Protein AF-A0A2M8CHR4-F1 (afdb_monomer)

Radius of gyration: 18.74 Å; Cα contacts (8 Å, |Δi|>4): 69; chains: 1; bounding box: 46×32×59 Å

Sequence (107 aa):
RMWIICYGNGILFYDCVIMILTFVVNFKNMKKEDIENRVLEILKKVLGLINETSKHLNKQDIETWDSLKHIMIIAEIEMEFDIQFEPEEIVEMDSSGEIVRVITKKQ

Secondary structure (DSSP, 8-state):
--------S---SHHHHHHHHTTS---S---HHHHHHHHHHHHHHHHT-TT---S--BTTT-TT--HHHHHHHHHHHHHHHT----HHHHHT--BHHHHHHHHHHH-

Mean predicted aligned error: 11.33 Å

Nearest PDB structures (foldseek):
  4ihh-assembly2_K  TM=8.771E-01  e=2.798E-02  Escherichia coli str. 'clone D i14'
  8j9j-assembly1_AB  TM=8.596E-01  e=5.615E-02  Euglena gracilis
  2cgq-assembly1_A  TM=8.782E-01  e=1.003E-01  Mycobacterium tuberculosis H37Rv
  6yxx-assembly1_ER  TM=7.900E-01  e=6.307E-02  Trypanosoma brucei brucei
  8j9j-assembly1_AC  TM=7.134E-01  e=3.964E-02  Euglena gracilis

pLDDT: mean 77.46, std 20.47, range [30.41, 94.38]

Solvent-accessible surface area (backbone atoms only — not comparable to full-atom values): 6869 Å² total; per-residue (Å²): 135,86,87,83,87,81,92,74,88,76,98,74,55,67,62,61,53,47,57,58,58,66,67,66,66,82,88,78,87,79,53,70,71,57,48,48,52,53,53,51,52,50,49,30,64,76,54,65,42,86,86,67,79,73,90,69,51,43,42,89,81,34,87,67,52,44,74,67,48,49,54,51,50,50,53,53,46,27,66,71,70,76,50,86,79,54,75,73,58,58,73,62,48,52,30,52,65,44,44,42,54,54,52,65,72,75,110

Foldseek 3Di:
DDDDDDPDDDPPDVVVVVVVVVLLPDDDDDDLVVLLVVLVVLLCVLLVVPPDPDSKDFQVVRPSNDPVSLVSSQVVCCVNNVHDDDPVLSVQPRMSVSVSVVSVVGD

Structure (mmCIF, N/CA/C/O backbone):
data_AF-A0A2M8CHR4-F1
#
_entry.id   AF-A0A2M8CHR4-F1
#
loop_
_atom_site.group_PDB
_atom_site.id
_atom_site.type_symbol
_atom_site.label_atom_id
_atom_site.label_alt_id
_atom_site.label_comp_id
_atom_site.label_asym_id
_atom_site.label_entity_id
_atom_site.label_seq_id
_atom_site.pdbx_PDB_ins_code
_atom_site.Cartn_x
_atom_site.Cartn_y
_atom_site.Cartn_z
_atom_site.occupancy
_atom_site.B_iso_or_equiv
_atom_site.auth_seq_id
_atom_site.auth_comp_id
_atom_site.auth_asym_id
_atom_site.auth_atom_id
_atom_site.pdbx_PDB_model_num
ATOM 1 N N . ARG A 1 1 ? 22.129 -18.383 45.145 1.00 40.34 1 ARG A N 1
ATOM 2 C CA . ARG A 1 1 ? 23.344 -19.074 44.642 1.00 40.34 1 ARG A CA 1
ATOM 3 C C . ARG A 1 1 ? 23.656 -18.463 43.274 1.00 40.34 1 ARG A C 1
ATOM 5 O O . ARG A 1 1 ? 22.981 -18.815 42.326 1.00 40.34 1 ARG A O 1
ATOM 12 N N . MET A 1 2 ? 24.311 -17.296 43.222 1.00 30.41 2 MET A N 1
ATOM 13 C CA . MET A 1 2 ? 25.784 -17.118 43.181 1.00 30.41 2 MET A CA 1
ATOM 14 C C . MET A 1 2 ? 26.343 -17.699 41.861 1.00 30.41 2 MET A C 1
ATOM 16 O O . MET A 1 2 ? 26.451 -18.914 41.771 1.00 30.41 2 MET A O 1
ATOM 20 N N . TRP A 1 3 ? 26.287 -16.930 40.761 1.00 35.09 3 TRP A N 1
ATOM 21 C CA . TRP A 1 3 ? 27.362 -16.111 40.134 1.00 35.09 3 TRP A CA 1
ATOM 22 C C . TRP A 1 3 ? 28.413 -16.935 39.360 1.00 35.09 3 TRP A C 1
ATOM 24 O O . TRP A 1 3 ? 29.085 -17.756 39.968 1.00 35.09 3 TRP A O 1
ATOM 34 N N . ILE A 1 4 ? 28.590 -16.658 38.055 1.00 35.91 4 ILE A N 1
ATOM 35 C CA . ILE A 1 4 ? 29.821 -16.086 37.453 1.00 35.91 4 ILE A CA 1
ATOM 36 C C . ILE A 1 4 ? 29.598 -15.762 35.951 1.00 35.91 4 ILE A C 1
ATOM 38 O O . ILE A 1 4 ? 29.458 -16.635 35.104 1.00 35.91 4 ILE A O 1
ATOM 42 N N . ILE A 1 5 ? 29.477 -14.455 35.702 1.00 45.59 5 ILE A N 1
ATOM 43 C CA . ILE A 1 5 ? 30.071 -13.583 34.667 1.00 45.59 5 ILE A CA 1
ATOM 44 C C . ILE A 1 5 ? 30.849 -14.241 33.510 1.00 45.59 5 ILE A C 1
ATOM 46 O O . ILE A 1 5 ? 31.795 -14.971 33.764 1.00 45.59 5 ILE A O 1
ATOM 50 N N . CYS A 1 6 ? 30.592 -13.779 32.279 1.00 32.78 6 CYS A N 1
ATOM 51 C CA . CYS A 1 6 ? 31.646 -13.371 31.335 1.00 32.78 6 CYS A CA 1
ATOM 52 C C . CYS A 1 6 ? 31.111 -12.285 30.381 1.00 32.78 6 CYS A C 1
ATOM 54 O O . CYS A 1 6 ? 30.463 -12.574 29.380 1.00 32.78 6 CYS A O 1
ATOM 56 N N . TYR A 1 7 ? 31.411 -11.020 30.694 1.00 45.78 7 TYR A N 1
ATOM 57 C CA . TYR A 1 7 ? 31.546 -9.978 29.677 1.00 45.78 7 TYR A CA 1
ATOM 58 C C . TYR A 1 7 ? 32.779 -10.332 28.841 1.00 45.78 7 TYR A C 1
ATOM 60 O O . TYR A 1 7 ? 33.888 -10.389 29.368 1.00 45.78 7 TYR A O 1
ATOM 68 N N . GLY A 1 8 ? 32.578 -10.589 27.554 1.00 40.34 8 GLY A N 1
ATOM 69 C CA . GLY A 1 8 ? 33.650 -10.908 26.622 1.00 40.34 8 GLY A CA 1
ATOM 70 C C . GLY A 1 8 ? 33.206 -10.599 25.203 1.00 40.34 8 GLY A C 1
ATOM 71 O O . GLY A 1 8 ? 32.730 -11.486 24.515 1.00 40.34 8 GLY A O 1
ATOM 72 N N . ASN A 1 9 ? 33.362 -9.334 24.804 1.00 46.81 9 ASN A N 1
ATOM 73 C CA . ASN A 1 9 ? 33.309 -8.839 23.424 1.00 46.81 9 ASN A CA 1
ATOM 74 C C . ASN A 1 9 ? 32.050 -9.199 22.612 1.00 46.81 9 ASN A C 1
ATOM 76 O O . ASN A 1 9 ? 32.009 -10.201 21.908 1.00 46.81 9 ASN A O 1
ATOM 80 N N . GLY A 1 10 ? 31.055 -8.308 22.634 1.00 44.91 10 GLY A N 1
ATOM 81 C CA . GLY A 1 10 ? 29.944 -8.357 21.683 1.00 44.91 10 GLY A CA 1
ATOM 82 C C . GLY A 1 10 ? 28.729 -7.566 22.146 1.00 44.91 10 GLY A C 1
ATOM 83 O O . GLY A 1 10 ? 27.752 -8.146 22.609 1.00 44.91 10 GLY A O 1
ATOM 84 N N . ILE A 1 11 ? 28.773 -6.240 22.018 1.00 50.47 11 ILE A N 1
ATOM 85 C CA . ILE A 1 11 ? 27.557 -5.415 21.957 1.00 50.47 11 ILE A CA 1
ATOM 86 C C . ILE A 1 11 ? 26.824 -5.836 20.681 1.00 50.47 11 ILE A C 1
ATOM 88 O O . ILE A 1 11 ? 27.133 -5.268 19.653 1.00 50.47 11 ILE A O 1
ATOM 92 N N . LEU A 1 12 ? 25.974 -6.872 20.690 1.00 44.47 12 LEU A N 1
ATOM 93 C CA . LEU A 1 12 ? 25.126 -7.240 19.537 1.00 44.47 12 LEU A CA 1
ATOM 94 C C . LEU A 1 12 ? 23.959 -8.169 19.937 1.00 44.47 12 LEU A C 1
ATOM 96 O O . LEU A 1 12 ? 23.768 -9.212 19.325 1.00 44.47 12 LEU A O 1
ATOM 100 N N . PHE A 1 13 ? 23.158 -7.843 20.954 1.00 43.91 13 PHE A N 1
ATOM 101 C CA . PHE A 1 13 ? 21.861 -8.539 21.097 1.00 43.91 13 PHE A CA 1
ATOM 102 C C . PHE A 1 13 ? 20.726 -7.640 21.569 1.00 43.91 13 PHE A C 1
ATOM 104 O O . PHE A 1 13 ? 19.612 -7.769 21.068 1.00 43.91 13 PHE A O 1
ATOM 111 N N . TYR A 1 14 ? 21.002 -6.668 22.440 1.00 44.19 14 TYR A N 1
ATOM 112 C CA . TYR A 1 14 ? 19.986 -5.679 22.800 1.00 44.19 14 TYR A CA 1
ATOM 113 C C . TYR A 1 14 ? 19.673 -4.723 21.648 1.00 44.19 14 TYR A C 1
ATOM 115 O O . TYR A 1 14 ? 18.515 -4.365 21.506 1.00 44.19 14 TYR A O 1
ATOM 123 N N . ASP A 1 15 ? 20.620 -4.420 20.755 1.00 48.53 15 ASP A N 1
ATOM 124 C CA . ASP A 1 15 ? 20.321 -3.603 19.569 1.00 48.53 15 ASP A CA 1
ATOM 125 C C . ASP A 1 15 ? 19.406 -4.326 18.575 1.00 48.53 15 ASP A C 1
ATOM 127 O O . ASP A 1 15 ? 18.514 -3.710 18.007 1.00 48.53 15 ASP A O 1
ATOM 131 N N . CYS A 1 16 ? 19.553 -5.644 18.402 1.00 39.47 16 CYS A N 1
ATOM 132 C CA . CYS A 1 16 ? 18.719 -6.399 17.461 1.00 39.47 16 CYS A CA 1
ATOM 133 C C . CYS A 1 16 ? 17.287 -6.576 17.998 1.00 39.47 16 CYS A C 1
ATOM 135 O O . CYS A 1 16 ? 16.313 -6.450 17.260 1.00 39.47 16 CYS A O 1
ATOM 137 N N . VAL A 1 17 ? 17.150 -6.790 19.312 1.00 46.78 17 VAL A N 1
ATOM 138 C CA . VAL A 1 17 ? 15.846 -6.896 19.983 1.00 46.78 17 VAL A CA 1
ATOM 139 C C . VAL A 1 17 ? 15.169 -5.522 20.101 1.00 46.78 17 VAL A C 1
ATOM 141 O O . VAL A 1 17 ? 13.972 -5.428 19.854 1.00 46.78 17 VAL A O 1
ATOM 144 N N . ILE A 1 18 ? 15.914 -4.443 20.376 1.00 48.81 18 ILE A N 1
ATOM 145 C CA . ILE A 1 18 ? 15.404 -3.059 20.359 1.00 48.81 18 ILE A CA 1
ATOM 146 C C . ILE A 1 18 ? 15.031 -2.619 18.932 1.00 48.81 18 ILE A C 1
ATOM 148 O O . ILE A 1 18 ? 14.030 -1.927 18.766 1.00 48.81 18 ILE A O 1
ATOM 152 N N . MET A 1 19 ? 15.742 -3.063 17.890 1.00 44.34 19 MET A N 1
ATOM 153 C CA . MET A 1 19 ? 15.395 -2.770 16.491 1.00 44.34 19 MET A CA 1
ATOM 154 C C . MET A 1 19 ? 14.067 -3.419 16.072 1.00 44.34 19 MET A C 1
ATOM 156 O O . MET A 1 19 ? 13.295 -2.809 15.339 1.00 44.34 19 MET A O 1
ATOM 160 N N . ILE A 1 20 ? 13.761 -4.612 16.592 1.00 47.16 20 ILE A N 1
ATOM 161 C CA . ILE A 1 20 ? 12.468 -5.282 16.374 1.00 47.16 20 ILE A CA 1
ATOM 162 C C . ILE A 1 20 ? 11.369 -4.665 17.259 1.00 47.16 20 ILE A C 1
ATOM 164 O O . ILE A 1 20 ? 10.240 -4.505 16.811 1.00 47.16 20 ILE A O 1
ATOM 168 N N . LEU A 1 21 ? 11.680 -4.262 18.496 1.00 43.12 21 LEU A N 1
ATOM 169 C CA . LEU A 1 21 ? 10.694 -3.679 19.420 1.00 43.12 21 LEU A CA 1
ATOM 170 C C . LEU A 1 21 ? 10.330 -2.222 19.111 1.00 43.12 21 LEU A C 1
ATOM 172 O O . LEU A 1 21 ? 9.202 -1.821 19.378 1.00 43.12 21 LEU A O 1
ATOM 176 N N . THR A 1 22 ? 11.229 -1.440 18.509 1.00 44.22 22 THR A N 1
ATOM 177 C CA . THR A 1 22 ? 10.903 -0.076 18.043 1.00 44.22 22 THR A CA 1
ATOM 178 C C . THR A 1 22 ? 10.016 -0.106 16.790 1.00 44.22 22 THR A C 1
ATOM 180 O O . THR A 1 22 ? 9.323 0.864 16.514 1.00 44.22 22 THR A O 1
ATOM 183 N N . PHE A 1 23 ? 10.001 -1.224 16.052 1.00 44.25 23 PHE A N 1
ATOM 184 C CA . PHE A 1 23 ? 9.179 -1.419 14.853 1.00 44.25 23 PHE A CA 1
ATOM 185 C C . PHE A 1 23 ? 7.683 -1.605 15.170 1.00 44.25 23 PHE A C 1
ATOM 187 O O . PHE A 1 23 ? 6.840 -1.340 14.324 1.00 44.25 23 PHE A O 1
ATOM 194 N N . VAL A 1 24 ? 7.327 -1.986 16.402 1.00 47.16 24 VAL A N 1
ATOM 195 C CA . VAL A 1 24 ? 5.928 -2.150 16.847 1.00 47.16 24 VAL A CA 1
ATOM 196 C C . VAL A 1 24 ? 5.404 -0.829 17.430 1.00 47.16 24 VAL A C 1
ATOM 198 O O . VAL A 1 24 ? 5.040 -0.739 18.606 1.00 47.16 24 VAL A O 1
ATOM 201 N N . VAL A 1 25 ? 5.434 0.244 16.634 1.00 49.81 25 VAL A N 1
ATOM 202 C CA . VAL A 1 25 ? 4.949 1.568 17.056 1.00 49.81 25 VAL A CA 1
ATOM 203 C C . VA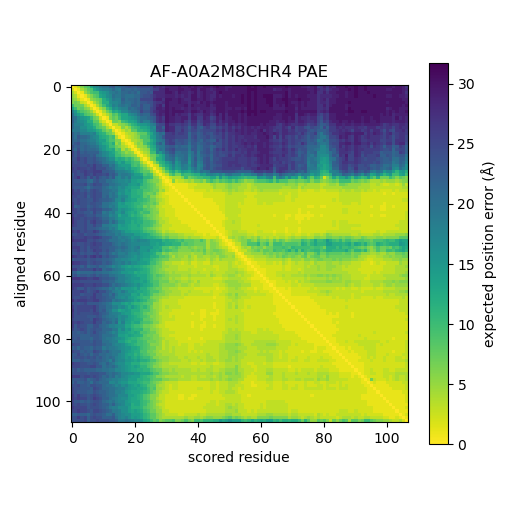L A 1 25 ? 3.438 1.508 17.284 1.00 49.81 25 VAL A C 1
ATOM 205 O O . VAL A 1 25 ? 2.664 1.543 16.353 1.00 49.81 25 VAL A O 1
ATOM 208 N N . ASN A 1 26 ? 3.032 1.418 18.546 1.00 50.12 26 ASN A N 1
ATOM 209 C CA . ASN A 1 26 ? 1.708 1.679 19.129 1.00 50.12 26 ASN A CA 1
ATOM 210 C C . ASN A 1 26 ? 0.664 2.374 18.202 1.00 50.12 26 ASN A C 1
ATOM 212 O O . ASN A 1 26 ? 0.570 3.603 18.165 1.00 50.12 26 ASN A O 1
ATOM 216 N N . PHE A 1 27 ? -0.159 1.592 17.490 1.00 53.69 27 PHE A N 1
ATOM 217 C CA . PHE A 1 27 ? -1.228 2.095 16.617 1.00 53.69 27 PHE A CA 1
ATOM 218 C C . PHE A 1 27 ? -2.538 2.281 17.391 1.00 53.69 27 PHE A C 1
ATOM 220 O O . PHE A 1 27 ? -3.303 1.342 17.597 1.00 53.69 27 PHE A O 1
ATOM 227 N N . LYS A 1 28 ? -2.843 3.518 17.789 1.00 59.03 28 LYS A N 1
ATOM 228 C CA . LYS A 1 28 ? -4.236 3.983 17.880 1.00 59.03 28 LYS A CA 1
ATOM 229 C C . LYS A 1 28 ? -4.290 5.503 17.716 1.00 59.03 28 LYS A C 1
ATOM 231 O O . LYS A 1 28 ? -3.736 6.229 18.536 1.00 59.03 28 LYS A O 1
ATOM 236 N N . ASN A 1 29 ? -4.989 5.947 16.666 1.00 59.69 29 ASN A N 1
ATOM 237 C CA . ASN A 1 29 ? -5.210 7.333 16.219 1.00 59.69 29 ASN A CA 1
ATOM 238 C C . ASN A 1 29 ? -3.976 8.071 15.669 1.00 59.69 29 ASN A C 1
ATOM 240 O O . ASN A 1 29 ? -3.478 9.015 16.285 1.00 59.69 29 ASN A O 1
ATOM 244 N N . MET A 1 30 ? -3.526 7.696 14.469 1.00 70.00 30 MET A N 1
ATOM 245 C CA . MET A 1 30 ? -2.579 8.515 13.702 1.00 70.00 30 MET A CA 1
ATOM 246 C C . MET A 1 30 ? -3.288 9.630 12.938 1.00 70.00 30 MET A C 1
ATOM 248 O O . MET A 1 30 ? -4.451 9.509 12.551 1.00 70.00 30 MET A O 1
ATOM 252 N N . LYS A 1 31 ? -2.578 10.731 12.681 1.00 82.69 31 LYS A N 1
ATOM 253 C CA . LYS A 1 31 ? -3.085 11.782 11.797 1.00 82.69 31 LYS A CA 1
ATOM 254 C C . LYS A 1 31 ? -2.922 11.340 10.346 1.00 82.69 31 LYS A C 1
ATOM 256 O O . LYS A 1 31 ? -2.006 10.596 10.010 1.00 82.69 31 LYS A O 1
ATOM 261 N N . LYS A 1 32 ? -3.773 11.864 9.462 1.00 86.31 32 LYS A N 1
ATOM 262 C CA . LYS A 1 32 ? -3.719 11.573 8.021 1.00 86.31 32 LYS A CA 1
ATOM 263 C C . LYS A 1 32 ? -2.327 11.807 7.415 1.00 86.31 32 LYS A C 1
ATOM 265 O O . LYS A 1 32 ? -1.874 11.003 6.614 1.00 86.31 32 LYS A O 1
ATOM 270 N N . GLU A 1 33 ? -1.645 12.872 7.831 1.00 87.56 33 GLU A N 1
ATOM 271 C CA . GLU A 1 33 ? -0.285 13.191 7.373 1.00 87.56 33 GLU A CA 1
ATOM 272 C C . GLU A 1 33 ? 0.734 12.106 7.763 1.00 87.56 33 GLU A C 1
ATOM 274 O O . GLU A 1 33 ? 1.615 11.770 6.975 1.00 87.56 33 GLU A O 1
ATOM 279 N N . ASP A 1 34 ? 0.577 11.490 8.939 1.00 88.69 34 ASP A N 1
ATOM 280 C CA . ASP A 1 34 ? 1.431 10.384 9.376 1.00 88.69 34 ASP A CA 1
ATOM 281 C C . ASP A 1 34 ? 1.174 9.132 8.521 1.00 88.69 34 ASP A C 1
ATOM 283 O O . ASP A 1 34 ? 2.121 8.491 8.069 1.00 88.69 34 ASP A O 1
ATOM 287 N N . ILE A 1 35 ? -0.099 8.829 8.223 1.00 90.25 35 ILE A N 1
ATOM 288 C CA . ILE A 1 35 ? -0.488 7.721 7.330 1.00 90.25 35 ILE A CA 1
ATOM 289 C C . ILE A 1 35 ? 0.128 7.916 5.940 1.00 90.25 35 ILE A C 1
ATOM 291 O O . ILE A 1 35 ? 0.725 6.988 5.399 1.00 90.25 35 ILE A O 1
ATOM 295 N N . GLU A 1 36 ? 0.019 9.121 5.374 1.00 91.62 36 GLU A N 1
ATOM 296 C CA . GLU A 1 36 ? 0.596 9.458 4.066 1.00 91.62 36 GLU A CA 1
ATOM 297 C C . GLU A 1 36 ? 2.107 9.209 4.038 1.00 91.62 36 GLU A C 1
ATOM 299 O O . GLU A 1 36 ? 2.609 8.549 3.126 1.00 91.62 36 GLU A O 1
ATOM 304 N N . ASN A 1 37 ? 2.829 9.672 5.061 1.00 90.69 37 ASN A N 1
ATOM 305 C CA . ASN A 1 37 ? 4.272 9.477 5.151 1.00 90.69 37 ASN A CA 1
ATOM 306 C C . ASN A 1 37 ? 4.644 7.990 5.242 1.00 90.69 37 ASN A C 1
ATOM 308 O O . ASN A 1 37 ? 5.513 7.537 4.496 1.00 90.69 37 ASN A O 1
ATOM 312 N N . ARG A 1 38 ? 3.956 7.210 6.087 1.00 90.00 38 ARG A N 1
ATOM 313 C CA . ARG A 1 38 ? 4.219 5.767 6.237 1.00 90.00 38 ARG A CA 1
ATOM 314 C C . ARG A 1 38 ? 3.915 4.985 4.960 1.00 90.00 38 ARG A C 1
ATOM 316 O O . ARG A 1 38 ? 4.727 4.165 4.538 1.00 90.00 38 ARG A O 1
ATOM 323 N N . VAL A 1 39 ? 2.799 5.281 4.292 1.00 92.50 39 VAL A N 1
ATOM 324 C CA . VAL A 1 39 ? 2.451 4.662 3.001 1.00 92.50 39 VAL A CA 1
ATOM 325 C C . VAL A 1 39 ? 3.519 4.963 1.949 1.00 92.50 39 VAL A C 1
ATOM 327 O O . VAL A 1 39 ? 3.947 4.060 1.228 1.00 92.50 39 VAL A O 1
ATOM 330 N N . LEU A 1 40 ? 3.996 6.208 1.874 1.00 92.31 40 LEU A N 1
ATOM 331 C CA . LEU A 1 40 ? 5.062 6.583 0.945 1.00 92.31 40 LEU A CA 1
ATOM 332 C C . LEU A 1 40 ? 6.381 5.866 1.249 1.00 92.31 40 LEU A C 1
ATOM 334 O O . LEU A 1 40 ? 7.065 5.448 0.316 1.00 92.31 40 LEU A O 1
ATOM 338 N N . GLU A 1 41 ? 6.741 5.695 2.519 1.00 90.88 41 GLU A N 1
ATOM 339 C CA . GLU A 1 41 ? 7.930 4.930 2.908 1.00 90.88 41 GLU A CA 1
ATOM 340 C C . GLU A 1 41 ? 7.835 3.463 2.471 1.00 90.88 41 GLU A C 1
ATOM 342 O O . GLU A 1 41 ? 8.780 2.944 1.868 1.00 90.88 41 GLU A O 1
ATOM 347 N N . ILE A 1 42 ? 6.689 2.812 2.701 1.00 91.75 42 ILE A N 1
ATOM 348 C CA . ILE A 1 42 ? 6.446 1.425 2.276 1.00 91.75 42 ILE A CA 1
ATOM 349 C C . ILE A 1 42 ? 6.530 1.313 0.751 1.00 91.75 42 ILE A C 1
ATOM 351 O O . ILE A 1 42 ? 7.260 0.463 0.237 1.00 91.75 42 ILE A O 1
ATOM 355 N N . LEU A 1 43 ? 5.853 2.203 0.019 1.00 92.06 43 LEU A N 1
ATOM 356 C CA . LEU A 1 43 ? 5.888 2.226 -1.444 1.00 92.06 43 LEU A CA 1
ATOM 357 C C . LEU A 1 43 ? 7.319 2.375 -1.963 1.00 92.06 43 LEU A C 1
ATOM 359 O O . LEU A 1 43 ? 7.757 1.578 -2.789 1.00 92.06 43 LEU A O 1
ATOM 363 N N . LYS A 1 44 ? 8.088 3.341 -1.448 1.00 91.31 44 LYS A N 1
ATOM 364 C CA . LYS A 1 44 ? 9.479 3.559 -1.877 1.00 91.31 44 LYS A CA 1
ATOM 365 C C . LYS A 1 44 ? 10.370 2.361 -1.571 1.00 91.31 44 LYS A C 1
ATOM 367 O O . LYS A 1 44 ? 11.178 1.982 -2.418 1.00 91.31 44 LYS A O 1
ATOM 372 N N . LYS A 1 45 ? 10.204 1.740 -0.400 1.00 89.75 45 LYS A N 1
ATOM 373 C CA . LYS A 1 45 ? 10.941 0.534 0.001 1.00 89.75 45 LYS A CA 1
ATOM 374 C C . LYS A 1 45 ? 10.645 -0.635 -0.939 1.00 89.75 45 LYS A C 1
ATOM 376 O O . LYS A 1 45 ? 11.574 -1.265 -1.437 1.00 89.75 45 LYS A O 1
ATOM 381 N N . VAL A 1 46 ? 9.369 -0.921 -1.196 1.00 91.81 46 VAL A N 1
ATOM 382 C CA . VAL A 1 46 ? 8.958 -2.078 -2.005 1.00 91.81 46 VAL A CA 1
ATOM 383 C C . VAL A 1 46 ? 9.285 -1.868 -3.485 1.00 91.81 46 VAL A C 1
ATOM 385 O O . VAL A 1 46 ? 9.776 -2.794 -4.135 1.00 91.81 46 VAL A O 1
ATOM 388 N N . LEU A 1 47 ? 9.077 -0.657 -4.008 1.00 91.25 47 LEU A N 1
ATOM 389 C CA . LEU A 1 47 ? 9.306 -0.303 -5.414 1.00 91.25 47 LEU A CA 1
ATOM 390 C C . LEU A 1 47 ? 10.769 0.052 -5.732 1.00 91.25 47 LEU A C 1
ATOM 392 O O . LEU A 1 47 ? 11.115 0.192 -6.904 1.00 91.25 47 LEU A O 1
ATOM 396 N N . GLY A 1 48 ? 11.632 0.179 -4.716 1.00 88.62 48 GLY A N 1
ATOM 397 C CA . GLY A 1 48 ? 13.053 0.505 -4.878 1.00 88.62 48 GLY A CA 1
ATOM 398 C C . GLY A 1 48 ? 13.326 1.967 -5.254 1.00 88.62 48 GLY A C 1
ATOM 399 O O . GLY A 1 48 ? 14.362 2.272 -5.842 1.00 88.62 48 GLY A O 1
ATOM 400 N N . LEU A 1 49 ? 12.413 2.883 -4.926 1.00 87.06 49 LEU A N 1
ATOM 401 C CA . LEU A 1 49 ? 12.446 4.289 -5.344 1.00 87.06 49 LEU A CA 1
ATOM 402 C C . LEU A 1 49 ? 13.253 5.169 -4.372 1.00 87.06 49 LEU A C 1
ATOM 404 O O . LEU A 1 49 ? 12.729 6.101 -3.765 1.00 87.06 49 LEU A O 1
ATOM 408 N N . ILE A 1 50 ? 14.546 4.869 -4.222 1.00 75.31 50 ILE A N 1
ATOM 409 C CA . ILE A 1 50 ? 15.436 5.485 -3.214 1.00 75.31 50 ILE A CA 1
ATOM 410 C C . ILE A 1 50 ? 15.572 7.011 -3.391 1.00 75.31 50 ILE A C 1
ATOM 412 O O . ILE A 1 50 ? 15.688 7.735 -2.406 1.00 75.31 50 ILE A O 1
ATOM 416 N N . ASN A 1 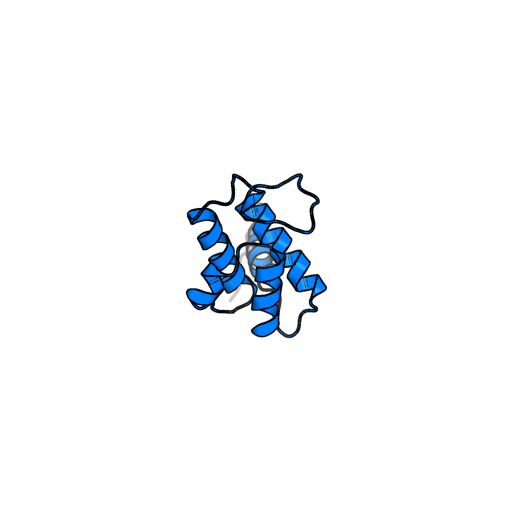51 ? 15.524 7.507 -4.632 1.00 76.00 51 ASN A N 1
ATOM 417 C CA . ASN A 1 51 ? 15.727 8.927 -4.958 1.00 76.00 51 ASN A CA 1
ATOM 418 C C . ASN A 1 51 ? 14.424 9.684 -5.266 1.00 76.00 51 ASN A C 1
ATOM 420 O O . ASN A 1 51 ? 14.471 10.857 -5.633 1.00 76.00 51 ASN A O 1
ATOM 424 N N . GLU A 1 52 ? 13.266 9.028 -5.156 1.00 79.69 52 GLU A N 1
ATOM 425 C CA . GLU A 1 52 ? 11.992 9.634 -5.534 1.00 79.69 52 GLU A CA 1
ATOM 426 C C . GLU A 1 52 ? 11.490 10.581 -4.439 1.00 79.69 52 GLU A C 1
ATOM 428 O O . GLU A 1 52 ? 11.391 10.220 -3.260 1.00 79.69 52 GLU A O 1
ATOM 433 N N . THR A 1 53 ? 11.145 11.807 -4.830 1.00 77.88 53 THR A N 1
ATOM 434 C CA . THR A 1 53 ? 10.654 12.851 -3.912 1.00 77.88 53 THR A CA 1
ATOM 435 C C . THR A 1 53 ? 9.168 13.133 -4.084 1.00 77.88 53 THR A C 1
ATOM 437 O O . THR A 1 53 ? 8.593 13.863 -3.274 1.00 77.88 53 THR A O 1
ATOM 440 N N . SER A 1 54 ? 8.527 12.516 -5.081 1.00 82.31 54 SER A N 1
ATOM 441 C CA . SER A 1 54 ? 7.093 12.644 -5.282 1.00 82.31 54 SER A CA 1
ATOM 442 C C . SER A 1 54 ? 6.304 12.187 -4.053 1.00 82.31 54 SER A C 1
ATOM 444 O O . SER A 1 54 ? 6.583 11.153 -3.437 1.00 82.31 54 SER A O 1
ATOM 446 N N . LYS A 1 55 ? 5.290 12.986 -3.711 1.00 83.62 55 LYS A N 1
ATOM 447 C CA . LYS A 1 55 ? 4.278 12.677 -2.688 1.00 83.62 55 LYS A CA 1
ATOM 448 C C . LYS A 1 55 ? 3.107 11.870 -3.251 1.00 83.62 55 LYS A C 1
ATOM 450 O O . LYS A 1 55 ? 2.280 11.363 -2.499 1.00 83.62 55 LYS A O 1
ATOM 455 N N . HIS A 1 56 ? 3.039 11.755 -4.573 1.00 87.56 56 HIS A N 1
ATOM 456 C CA . HIS A 1 56 ? 1.991 11.042 -5.283 1.00 87.56 56 HIS A CA 1
ATOM 457 C C . HIS A 1 56 ? 2.643 9.998 -6.179 1.00 87.56 56 HIS A C 1
ATOM 459 O O . HIS A 1 56 ? 3.426 10.331 -7.068 1.00 87.56 56 HIS A O 1
ATOM 465 N N . LEU A 1 57 ? 2.353 8.735 -5.898 1.00 90.12 57 LEU A N 1
ATOM 466 C CA . LEU A 1 57 ? 2.851 7.600 -6.660 1.00 90.12 57 LEU A CA 1
ATOM 467 C C . LEU A 1 57 ? 1.638 6.906 -7.262 1.00 90.12 57 LEU A C 1
ATOM 469 O O . LEU A 1 57 ? 0.763 6.475 -6.514 1.00 90.12 57 LEU A O 1
ATOM 473 N N . ASN A 1 58 ? 1.585 6.803 -8.587 1.00 91.88 58 ASN A N 1
ATOM 474 C CA . ASN A 1 58 ? 0.559 6.037 -9.286 1.00 91.88 58 ASN A CA 1
ATOM 475 C C . ASN A 1 58 ? 1.205 4.826 -9.945 1.00 91.88 58 ASN A C 1
ATOM 477 O O . ASN A 1 58 ? 2.292 4.918 -10.515 1.00 91.88 58 ASN A O 1
ATOM 481 N N . LYS A 1 59 ? 0.494 3.704 -9.936 1.00 91.00 59 LYS A N 1
ATOM 482 C CA . LYS A 1 59 ? 0.911 2.461 -10.585 1.00 91.00 59 LYS A CA 1
ATOM 483 C C . LYS A 1 59 ? 1.179 2.639 -12.079 1.00 91.00 59 LYS A C 1
ATOM 485 O O . LYS A 1 59 ? 2.069 1.998 -12.617 1.00 91.00 59 LYS A O 1
ATOM 490 N N . GLN A 1 60 ? 0.434 3.525 -12.740 1.00 90.50 60 GLN A N 1
ATOM 491 C CA . GLN A 1 60 ? 0.599 3.801 -14.171 1.00 90.50 60 GLN A CA 1
ATOM 492 C C . GLN A 1 60 ? 1.916 4.521 -14.495 1.00 90.50 60 GLN A C 1
ATOM 494 O O . GLN A 1 60 ? 2.454 4.334 -15.583 1.00 90.50 60 GLN A O 1
ATOM 499 N N . ASP A 1 61 ? 2.442 5.305 -13.552 1.00 88.69 61 ASP A N 1
ATOM 500 C CA . ASP A 1 61 ? 3.648 6.117 -13.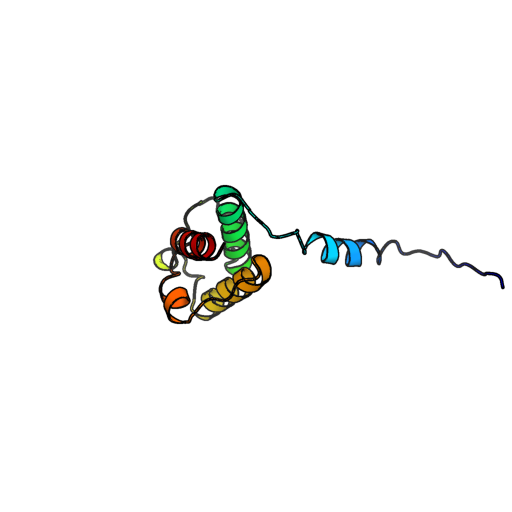745 1.00 88.69 61 ASP A CA 1
ATOM 501 C C . ASP A 1 61 ? 4.932 5.365 -13.346 1.00 88.69 61 ASP A C 1
ATOM 503 O O . ASP A 1 61 ? 6.038 5.828 -13.622 1.00 88.69 61 ASP A O 1
ATOM 507 N N . ILE A 1 62 ? 4.804 4.211 -12.677 1.00 89.69 62 ILE A N 1
ATOM 508 C CA . ILE A 1 62 ? 5.922 3.481 -12.070 1.00 89.69 62 ILE A CA 1
ATOM 509 C C . ILE A 1 62 ? 6.018 2.082 -12.669 1.00 89.69 62 ILE A C 1
ATOM 511 O O . ILE A 1 62 ? 5.280 1.172 -12.301 1.00 89.69 62 ILE A O 1
ATOM 515 N N . GLU A 1 63 ? 7.005 1.885 -13.541 1.00 88.88 63 GLU A N 1
ATOM 516 C CA . GLU A 1 63 ? 7.240 0.611 -14.231 1.00 88.88 63 GLU A CA 1
ATOM 517 C C . GLU A 1 63 ? 7.513 -0.557 -13.268 1.00 88.88 63 GLU A C 1
ATOM 519 O O . GLU A 1 63 ? 7.095 -1.686 -13.515 1.00 88.88 63 GLU A O 1
ATOM 524 N N . THR A 1 64 ? 8.171 -0.294 -12.135 1.00 89.56 64 THR A N 1
ATOM 525 C CA . THR A 1 64 ? 8.462 -1.326 -11.128 1.00 89.56 64 THR A CA 1
ATOM 526 C C . THR A 1 64 ? 7.231 -1.752 -10.327 1.00 89.56 64 THR A C 1
ATOM 528 O O . THR A 1 64 ? 7.310 -2.718 -9.567 1.00 89.56 64 THR A O 1
ATOM 531 N N . TRP A 1 65 ? 6.091 -1.069 -10.478 1.00 93.94 65 TRP A N 1
ATOM 532 C CA . TRP A 1 65 ? 4.850 -1.392 -9.782 1.00 93.94 65 TRP A CA 1
ATOM 533 C C . TRP A 1 65 ? 4.029 -2.440 -10.548 1.00 93.94 65 TRP A C 1
ATOM 535 O O . TRP A 1 65 ? 2.971 -2.170 -11.117 1.00 93.94 65 TRP A O 1
ATOM 545 N N . ASP A 1 66 ? 4.497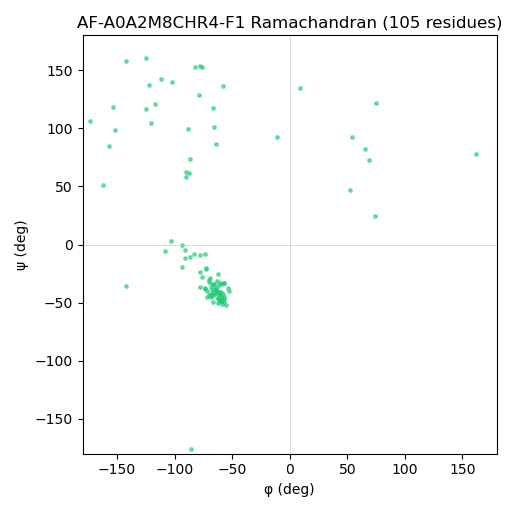 -3.686 -10.504 1.00 91.94 66 ASP A N 1
ATOM 546 C CA . ASP A 1 66 ? 3.791 -4.839 -11.068 1.00 91.94 66 ASP A CA 1
ATOM 547 C C . ASP A 1 66 ? 2.762 -5.463 -10.094 1.00 91.94 66 ASP A C 1
ATOM 549 O O . ASP A 1 66 ? 2.497 -4.961 -8.997 1.00 91.94 66 ASP A O 1
ATOM 553 N N . SER A 1 67 ? 2.141 -6.574 -10.505 1.00 92.31 67 SER A N 1
ATOM 554 C CA . SER A 1 67 ? 1.140 -7.282 -9.688 1.00 92.31 67 SER A CA 1
ATOM 555 C C . SER A 1 67 ? 1.729 -7.899 -8.416 1.00 92.31 67 SER A C 1
ATOM 557 O O . SER A 1 67 ? 1.059 -7.926 -7.387 1.00 92.31 67 SER A O 1
ATOM 559 N N . LEU A 1 68 ? 2.978 -8.373 -8.461 1.00 92.75 68 LEU A N 1
ATOM 560 C CA . LEU A 1 68 ? 3.642 -8.972 -7.305 1.00 92.75 68 LEU A CA 1
ATOM 561 C C . LEU A 1 68 ? 3.990 -7.895 -6.274 1.00 92.75 68 LEU A C 1
ATOM 563 O O . LEU A 1 68 ? 3.724 -8.060 -5.086 1.00 92.75 68 LEU A O 1
ATOM 567 N N . LYS A 1 69 ? 4.537 -6.769 -6.735 1.00 93.50 69 LYS A N 1
ATOM 568 C CA . LYS A 1 69 ? 4.852 -5.605 -5.907 1.00 93.50 69 LYS A CA 1
ATOM 569 C C . LYS A 1 69 ? 3.606 -4.988 -5.306 1.00 93.50 69 LYS A C 1
ATOM 571 O O . LYS A 1 69 ? 3.637 -4.620 -4.139 1.00 93.50 69 LYS A O 1
ATOM 576 N N . HIS A 1 70 ? 2.508 -4.942 -6.055 1.00 93.69 70 HIS A N 1
ATOM 577 C CA . HIS A 1 70 ? 1.225 -4.507 -5.524 1.00 93.69 70 HIS A CA 1
ATOM 578 C C . HIS A 1 70 ? 0.780 -5.380 -4.337 1.00 93.69 70 HIS A C 1
ATOM 580 O O . HIS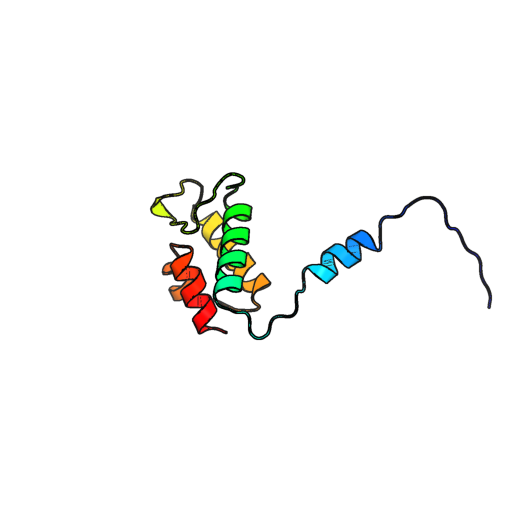 A 1 70 ? 0.526 -4.834 -3.273 1.00 93.69 70 HIS A O 1
ATOM 586 N N . ILE A 1 71 ? 0.816 -6.715 -4.451 1.00 94.00 71 ILE A N 1
ATOM 587 C CA . ILE A 1 71 ? 0.486 -7.620 -3.329 1.00 94.00 71 ILE A CA 1
ATOM 588 C C . ILE A 1 71 ? 1.440 -7.425 -2.139 1.00 94.00 71 ILE A C 1
ATOM 590 O O . ILE A 1 71 ? 0.997 -7.406 -0.994 1.00 94.00 71 ILE A O 1
ATOM 594 N N . MET A 1 72 ? 2.740 -7.240 -2.392 1.00 93.06 72 MET A N 1
ATOM 595 C CA . MET A 1 72 ? 3.717 -6.962 -1.330 1.00 93.06 72 MET A CA 1
ATOM 596 C C . MET A 1 72 ? 3.420 -5.648 -0.597 1.00 93.06 72 MET A C 1
ATOM 598 O O . MET A 1 72 ? 3.518 -5.608 0.622 1.00 93.06 72 MET A O 1
ATOM 602 N N . ILE A 1 73 ? 3.047 -4.586 -1.320 1.00 94.12 73 ILE A N 1
ATOM 603 C CA . ILE A 1 73 ? 2.658 -3.300 -0.721 1.00 94.12 73 ILE A CA 1
ATOM 604 C C . ILE A 1 73 ? 1.463 -3.497 0.210 1.00 94.12 73 ILE A C 1
ATOM 606 O O . ILE A 1 73 ? 1.506 -3.032 1.345 1.00 94.12 73 ILE A O 1
ATOM 610 N N . ILE A 1 74 ? 0.426 -4.200 -0.254 1.00 94.38 74 ILE A N 1
ATOM 611 C CA . ILE A 1 74 ? -0.771 -4.467 0.550 1.00 94.38 74 ILE A CA 1
ATOM 612 C C . ILE A 1 74 ? -0.406 -5.222 1.827 1.00 94.38 74 ILE A C 1
ATOM 614 O O . ILE A 1 74 ? -0.745 -4.753 2.908 1.00 94.38 74 ILE A O 1
ATOM 618 N N . ALA A 1 75 ? 0.343 -6.321 1.718 1.00 91.69 75 ALA A N 1
ATOM 619 C CA . ALA A 1 75 ? 0.724 -7.134 2.872 1.00 91.69 75 ALA A CA 1
ATOM 620 C C . ALA A 1 75 ? 1.496 -6.327 3.932 1.00 91.69 75 ALA A C 1
ATOM 622 O O . ALA A 1 75 ? 1.222 -6.446 5.124 1.00 91.69 75 ALA A O 1
ATOM 623 N N . GLU A 1 76 ? 2.428 -5.468 3.509 1.00 91.88 76 GLU A N 1
ATOM 624 C CA . GLU A 1 76 ? 3.190 -4.639 4.450 1.00 91.88 76 GLU A CA 1
ATOM 625 C C . GLU A 1 76 ? 2.337 -3.547 5.097 1.00 91.88 76 GLU A C 1
ATOM 627 O O . GLU A 1 76 ? 2.558 -3.204 6.253 1.00 91.88 76 GLU A O 1
ATOM 632 N N . ILE A 1 77 ? 1.341 -3.015 4.387 1.00 92.31 77 ILE A N 1
ATOM 633 C CA . ILE A 1 77 ? 0.389 -2.057 4.956 1.00 92.31 77 ILE A CA 1
ATOM 634 C C . ILE A 1 77 ? -0.538 -2.750 5.959 1.00 92.31 77 ILE A C 1
ATOM 636 O O . ILE A 1 77 ? -0.770 -2.213 7.036 1.00 92.31 77 ILE A O 1
ATOM 640 N N . GLU A 1 78 ? -1.056 -3.935 5.649 1.00 91.50 78 GLU A N 1
ATOM 641 C CA . GLU A 1 78 ? -1.880 -4.702 6.591 1.00 91.50 78 GLU A CA 1
ATOM 642 C C . GLU A 1 78 ? -1.128 -4.974 7.895 1.00 91.50 78 GLU A C 1
ATOM 644 O O . GLU A 1 78 ? -1.663 -4.749 8.980 1.00 91.50 78 GLU A O 1
ATOM 649 N N . MET A 1 79 ? 0.141 -5.381 7.786 1.00 88.31 79 MET A N 1
ATOM 650 C CA . MET A 1 79 ? 1.014 -5.614 8.935 1.00 88.31 79 MET A CA 1
ATOM 651 C C . MET A 1 79 ? 1.348 -4.335 9.706 1.00 88.31 79 MET A C 1
ATOM 653 O O . MET A 1 79 ? 1.352 -4.354 10.934 1.00 88.31 79 MET A O 1
ATOM 657 N N . GLU A 1 80 ? 1.653 -3.243 9.005 1.00 86.44 80 GLU A N 1
ATOM 658 C CA . GLU A 1 80 ? 2.010 -1.966 9.624 1.00 86.44 80 GLU A CA 1
ATOM 659 C C . GLU A 1 80 ? 0.814 -1.373 10.373 1.00 86.44 80 G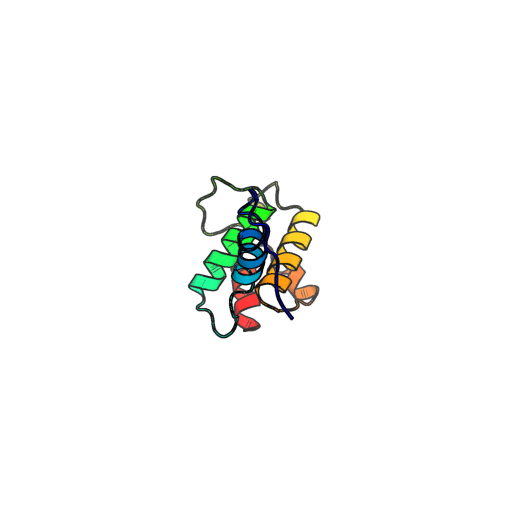LU A C 1
ATOM 661 O O . GLU A 1 80 ? 0.947 -0.991 11.525 1.00 86.44 80 GLU A O 1
ATOM 666 N N . PHE A 1 81 ? -0.358 -1.303 9.745 1.00 87.31 81 PHE A N 1
ATOM 667 C CA . PHE A 1 81 ? -1.517 -0.597 10.293 1.00 87.31 81 PHE A CA 1
ATOM 668 C C . PHE A 1 81 ? -2.475 -1.498 11.095 1.00 87.31 81 PHE A C 1
ATOM 670 O O . PHE A 1 81 ? -3.467 -0.981 11.611 1.00 87.31 81 PHE A O 1
ATOM 677 N N . ASP A 1 82 ? -2.190 -2.802 11.206 1.00 88.38 82 ASP A N 1
ATOM 678 C CA . ASP A 1 82 ? -3.040 -3.830 11.836 1.00 88.38 82 ASP A CA 1
ATOM 679 C C . ASP A 1 82 ? -4.477 -3.838 11.274 1.00 88.38 82 ASP A C 1
ATOM 681 O O . ASP A 1 82 ? -5.475 -3.829 11.996 1.00 88.38 82 ASP A O 1
ATOM 685 N N . ILE A 1 83 ? -4.578 -3.802 9.943 1.00 88.75 83 ILE A N 1
ATOM 686 C CA . ILE A 1 83 ? -5.841 -3.811 9.188 1.00 88.75 83 ILE A CA 1
ATOM 687 C C . ILE A 1 83 ? -5.855 -4.958 8.182 1.00 88.75 83 ILE A C 1
ATOM 689 O O . ILE A 1 83 ? -4.811 -5.473 7.802 1.00 88.75 83 ILE A O 1
ATOM 693 N N . GLN A 1 84 ? -7.047 -5.332 7.723 1.00 91.62 84 GLN A N 1
ATOM 694 C CA . GLN A 1 84 ? -7.226 -6.279 6.622 1.00 91.62 84 GLN A CA 1
ATOM 695 C C . GLN A 1 84 ? -8.035 -5.628 5.505 1.00 91.62 84 GLN A C 1
ATOM 697 O O . GLN A 1 84 ? -9.029 -4.936 5.777 1.00 91.62 84 GLN A O 1
ATOM 702 N N . PHE A 1 85 ? -7.609 -5.839 4.265 1.00 92.81 85 PHE A N 1
ATOM 703 C CA . PHE A 1 85 ? -8.295 -5.356 3.074 1.00 92.81 85 PHE A CA 1
ATOM 704 C C . PHE A 1 85 ? -9.075 -6.472 2.394 1.00 92.81 85 PHE A C 1
ATOM 706 O O . PHE A 1 85 ? -8.603 -7.597 2.241 1.00 92.81 85 PHE A O 1
ATOM 713 N N . GLU A 1 86 ? -10.270 -6.127 1.932 1.00 93.62 86 GLU A N 1
ATOM 714 C CA . GLU A 1 86 ? -11.041 -6.999 1.060 1.00 93.62 86 GLU A CA 1
ATOM 715 C C . GLU A 1 86 ? -10.465 -6.967 -0.368 1.00 93.62 86 GLU A C 1
ATOM 717 O O . GLU A 1 86 ? -9.881 -5.956 -0.785 1.00 93.62 86 GLU A O 1
ATOM 722 N N . PRO A 1 87 ? -10.636 -8.037 -1.165 1.00 90.88 87 PRO A N 1
ATOM 723 C CA . PRO A 1 87 ? -10.132 -8.096 -2.536 1.00 90.88 87 PRO A CA 1
ATOM 724 C C . PRO A 1 87 ? -10.573 -6.916 -3.410 1.00 90.88 87 PRO A C 1
ATOM 726 O O . PRO A 1 87 ? -9.792 -6.425 -4.223 1.00 90.88 87 PRO A O 1
ATOM 729 N N . GLU A 1 88 ? -11.804 -6.436 -3.237 1.00 91.44 88 GLU A N 1
ATOM 730 C CA . GLU A 1 88 ? -12.340 -5.288 -3.969 1.00 91.44 88 GLU A CA 1
ATOM 731 C C . GLU A 1 88 ? -11.590 -3.996 -3.622 1.00 91.44 88 GLU A C 1
ATOM 733 O O . GLU A 1 88 ? -11.301 -3.196 -4.509 1.00 91.44 88 GLU A O 1
ATOM 738 N N . GLU A 1 89 ? -11.216 -3.814 -2.351 1.00 92.19 89 GLU A N 1
ATOM 739 C CA . GLU A 1 89 ? -10.446 -2.653 -1.898 1.00 92.19 89 GLU A CA 1
ATOM 740 C C . GLU A 1 89 ? -9.033 -2.675 -2.480 1.00 92.19 89 GLU A C 1
ATOM 742 O O . GLU A 1 89 ? -8.529 -1.639 -2.903 1.00 92.19 89 GLU A O 1
ATOM 747 N N . ILE A 1 90 ? -8.410 -3.855 -2.555 1.00 91.44 90 ILE A N 1
ATOM 748 C CA . ILE A 1 90 ? -7.077 -4.030 -3.145 1.00 91.44 90 ILE A CA 1
ATOM 749 C C . ILE A 1 90 ? -7.078 -3.605 -4.619 1.00 91.44 90 ILE A C 1
ATOM 751 O O . ILE A 1 90 ? -6.170 -2.906 -5.065 1.00 91.44 90 ILE A O 1
ATOM 755 N N . VAL A 1 91 ? -8.117 -3.976 -5.373 1.00 89.56 91 VAL A N 1
ATOM 756 C CA . VAL A 1 91 ? -8.240 -3.616 -6.796 1.00 89.56 91 VAL A CA 1
ATOM 757 C C . VAL A 1 91 ? -8.339 -2.098 -7.000 1.00 89.56 91 VAL A C 1
ATOM 759 O O . VAL A 1 91 ? -7.842 -1.595 -8.007 1.00 89.56 91 VAL A O 1
ATOM 762 N N . GLU A 1 92 ? -8.922 -1.363 -6.050 1.00 87.75 92 GLU A N 1
ATOM 763 C CA . GLU A 1 92 ? -9.032 0.104 -6.093 1.00 87.75 92 GLU A CA 1
ATOM 764 C C . GLU A 1 92 ? -7.727 0.838 -5.709 1.00 87.75 92 GLU A C 1
ATOM 766 O O . GLU A 1 92 ? -7.629 2.051 -5.887 1.00 87.75 92 GLU A O 1
ATOM 771 N N . MET A 1 93 ? -6.702 0.143 -5.200 1.00 92.06 93 MET A N 1
ATOM 772 C CA . MET A 1 93 ? -5.466 0.750 -4.680 1.00 92.06 93 MET A CA 1
ATOM 773 C C . MET A 1 93 ? -4.368 0.927 -5.741 1.00 92.06 93 MET A C 1
ATOM 775 O O . MET A 1 93 ? -3.269 0.376 -5.645 1.00 92.06 93 MET A O 1
ATOM 779 N N . ASP A 1 94 ? -4.630 1.733 -6.763 1.00 92.38 94 ASP A N 1
ATOM 780 C CA . ASP A 1 94 ? -3.667 2.000 -7.842 1.00 92.38 94 ASP A CA 1
ATOM 781 C C . ASP A 1 94 ? -2.757 3.219 -7.607 1.00 92.38 94 ASP A C 1
ATOM 783 O O . ASP A 1 94 ? -1.832 3.464 -8.386 1.00 92.38 94 ASP A O 1
ATOM 787 N N . SER A 1 95 ? -2.978 3.966 -6.525 1.00 93.81 95 SER A N 1
ATOM 788 C CA . SER A 1 95 ? -2.190 5.143 -6.172 1.00 93.81 95 SER A CA 1
ATOM 789 C C . SER A 1 95 ? -1.965 5.265 -4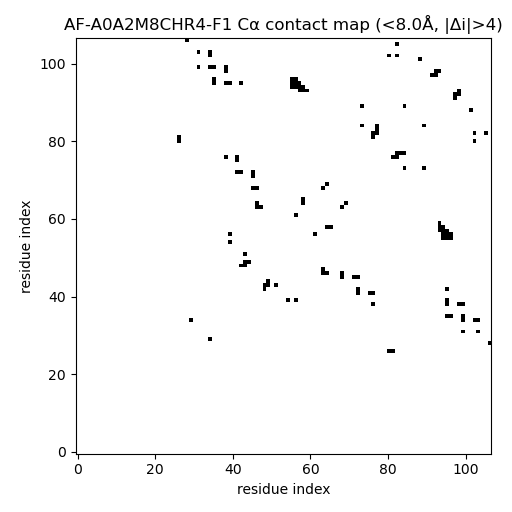.669 1.00 93.81 95 SER A C 1
ATOM 791 O O . SER A 1 95 ? -2.738 4.759 -3.852 1.00 93.81 95 SER A O 1
ATOM 793 N N . SER A 1 96 ? -0.917 5.997 -4.282 1.00 92.56 96 SER A N 1
ATOM 794 C CA . SER A 1 96 ? -0.644 6.312 -2.877 1.00 92.56 96 SER A CA 1
ATOM 795 C C . SER A 1 96 ? -1.815 7.040 -2.207 1.00 92.56 96 SER A C 1
ATOM 797 O O . SER A 1 96 ? -2.075 6.822 -1.027 1.00 92.56 96 SER A O 1
ATOM 799 N N . GLY A 1 97 ? -2.552 7.869 -2.955 1.00 92.69 97 GLY A N 1
ATOM 800 C CA . GLY A 1 97 ? -3.726 8.583 -2.451 1.00 92.69 97 GLY A CA 1
ATOM 801 C C . GLY A 1 97 ? -4.903 7.658 -2.144 1.00 92.69 97 GLY A C 1
ATOM 802 O O . GLY A 1 97 ? -5.503 7.774 -1.074 1.00 92.69 97 GLY A O 1
ATOM 803 N N . GLU A 1 98 ? -5.201 6.715 -3.041 1.00 93.94 98 GLU A N 1
ATOM 804 C CA . GLU A 1 98 ? -6.279 5.742 -2.833 1.00 93.94 98 GLU A CA 1
ATOM 805 C C . GLU A 1 98 ? -5.972 4.809 -1.661 1.00 93.94 98 GLU A C 1
ATOM 807 O O . GLU A 1 98 ? -6.826 4.598 -0.801 1.00 93.94 98 GLU A O 1
ATOM 812 N N . ILE A 1 99 ? -4.722 4.356 -1.541 1.00 93.81 99 ILE A N 1
ATOM 813 C CA . ILE A 1 99 ? -4.258 3.565 -0.394 1.00 93.81 99 ILE A CA 1
ATOM 814 C C . ILE A 1 99 ? -4.514 4.310 0.925 1.00 93.81 99 ILE A C 1
ATOM 816 O O . ILE A 1 99 ? -5.162 3.784 1.831 1.00 93.81 99 ILE A O 1
ATOM 820 N N . VAL A 1 100 ? -4.069 5.567 1.028 1.00 93.25 100 VAL A N 1
ATOM 821 C CA . VAL A 1 100 ? -4.278 6.397 2.228 1.00 93.25 100 VAL A CA 1
ATOM 822 C C . VAL A 1 100 ? -5.766 6.576 2.522 1.00 93.25 100 VAL A C 1
ATOM 824 O O . VAL A 1 100 ? -6.180 6.507 3.683 1.00 93.25 100 VAL A O 1
ATOM 827 N N . ARG A 1 101 ? -6.588 6.791 1.488 1.00 92.81 101 ARG A N 1
ATOM 828 C CA . ARG A 1 101 ? -8.045 6.920 1.614 1.00 92.81 101 ARG A CA 1
ATOM 829 C C . ARG A 1 101 ? -8.664 5.658 2.213 1.00 92.81 101 ARG A C 1
ATOM 831 O O . ARG A 1 101 ? -9.504 5.793 3.100 1.00 92.81 101 ARG A O 1
ATOM 838 N N . VAL A 1 102 ? -8.280 4.464 1.757 1.00 92.75 102 VAL A N 1
ATOM 839 C CA . VAL A 1 102 ? -8.835 3.209 2.290 1.00 92.75 102 VAL A CA 1
ATOM 840 C C . VAL A 1 102 ? -8.371 2.972 3.730 1.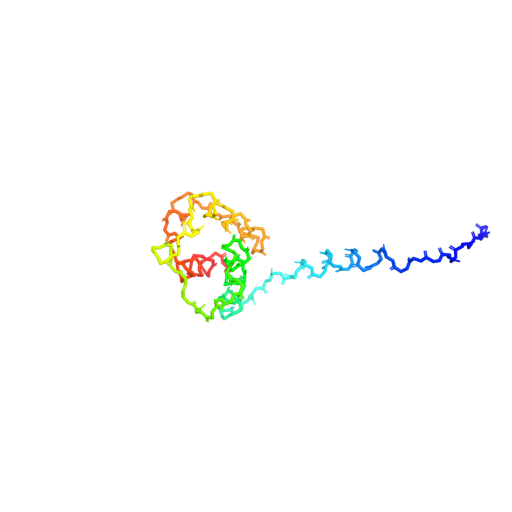00 92.75 102 VAL A C 1
ATOM 842 O O . VAL A 1 102 ? -9.206 2.677 4.581 1.00 92.75 102 VAL A O 1
ATOM 845 N N . ILE A 1 103 ? -7.092 3.203 4.048 1.00 91.19 103 ILE A N 1
ATOM 846 C CA . ILE A 1 103 ? -6.578 3.087 5.427 1.00 91.19 103 ILE A CA 1
ATOM 847 C C . ILE A 1 103 ? -7.330 4.032 6.370 1.00 91.19 103 ILE A C 1
ATOM 849 O O . ILE A 1 103 ? -7.795 3.621 7.428 1.00 91.19 103 ILE A O 1
ATOM 853 N N . THR A 1 104 ? -7.514 5.291 5.960 1.00 90.00 104 THR A N 1
AT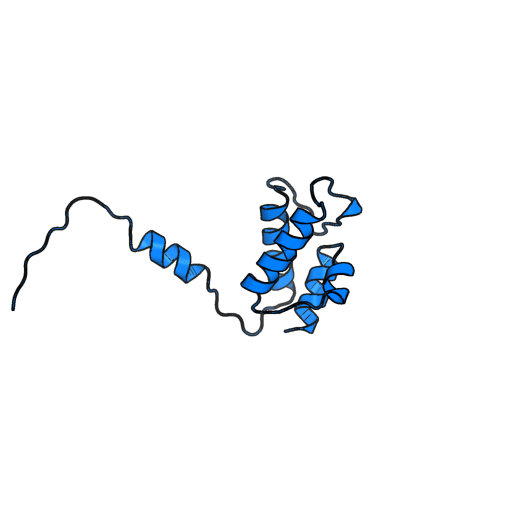OM 854 C CA . THR A 1 104 ? -8.206 6.311 6.767 1.00 90.00 104 THR A CA 1
ATOM 855 C C . THR A 1 104 ? -9.670 5.948 7.038 1.00 90.00 104 THR A C 1
ATOM 857 O O . THR A 1 104 ? -10.232 6.409 8.021 1.00 90.00 104 THR A O 1
ATOM 860 N N . LYS A 1 105 ? -10.313 5.140 6.183 1.00 89.62 105 LYS A N 1
ATOM 861 C CA . LYS A 1 105 ? -11.680 4.646 6.424 1.00 89.62 105 LYS A CA 1
ATOM 862 C C . LYS A 1 105 ? -11.741 3.493 7.429 1.00 89.62 105 LYS A C 1
ATOM 864 O O . LYS A 1 105 ? -12.815 3.252 7.975 1.00 89.62 105 LYS A O 1
ATOM 869 N N . LYS A 1 106 ? -10.644 2.749 7.602 1.00 85.50 106 LYS A N 1
ATOM 870 C CA . LYS A 1 106 ? -10.566 1.582 8.494 1.00 85.50 106 LYS A CA 1
ATOM 871 C C . LYS A 1 106 ? -10.059 1.924 9.900 1.00 85.50 106 LYS A C 1
ATOM 873 O O . LYS A 1 106 ? -10.285 1.124 10.805 1.00 85.50 106 LYS A O 1
ATOM 878 N N . GLN A 1 107 ? -9.395 3.070 10.078 1.00 72.94 107 GLN A N 1
ATOM 879 C CA . GLN A 1 107 ? -9.052 3.636 11.393 1.00 72.94 107 GLN A CA 1
ATOM 880 C C . GLN A 1 107 ? -10.206 4.449 11.982 1.00 72.94 107 GLN A C 1
ATOM 882 O O . GLN A 1 107 ? -10.358 4.406 13.224 1.00 72.94 107 GLN A O 1
#